Protein AF-A0A415H141-F1 (afdb_monomer_lite)

pLDDT: mean 94.56, std 5.87, range [61.5, 98.56]

Radius of gyration: 17.5 Å; chains: 1; bounding box: 36×26×51 Å

Organism: NCBI:txid39486

Secondary structure (DSSP, 8-state):
-HHHHHHHIIIIIIHHHHHHHHHHTT-TTTTT----GGGGEETTEE-HHHHHHHHHHHHHHHHHHHHHHHHHHHH-GGGGGGGGG----

Foldseek 3Di:
DVVVVVVVCVQQPVVCCVVCCVPLVPDPCNVVAPDDSVQQQDPVGGNVVSVVVVVVVRVVVVVVVVVVQVVCVVPPCVVCVVVVVDDDD

Structure (mmCIF, N/CA/C/O backbone):
data_AF-A0A415H141-F1
#
_entry.id   AF-A0A415H141-F1
#
loop_
_atom_site.group_PDB
_atom_site.id
_atom_site.type_symbol
_atom_site.label_atom_id
_atom_site.label_alt_id
_atom_site.label_comp_id
_atom_site.label_asym_id
_atom_site.label_entity_id
_atom_site.label_seq_id
_atom_site.pdbx_PDB_ins_code
_atom_site.Cartn_x
_atom_site.Cartn_y
_atom_site.Cartn_z
_atom_site.occupancy
_atom_site.B_iso_or_equiv
_atom_site.auth_seq_id
_atom_site.auth_comp_id
_atom_site.auth_asym_id
_atom_site.auth_atom_id
_atom_site.pdbx_PDB_model_num
ATOM 1 N N . MET A 1 1 ? -0.407 -15.135 -28.977 1.00 66.50 1 MET A N 1
ATOM 2 C CA . MET A 1 1 ? -1.261 -14.586 -27.901 1.00 66.50 1 MET A CA 1
ATOM 3 C C . MET A 1 1 ? -0.591 -14.752 -26.541 1.00 66.50 1 MET A C 1
ATOM 5 O O . MET A 1 1 ? -0.386 -13.762 -25.862 1.00 66.50 1 MET A O 1
ATOM 9 N N . GLU A 1 2 ? -0.138 -15.958 -26.196 1.00 83.62 2 GLU A N 1
ATOM 10 C CA . GLU A 1 2 ? 0.561 -16.246 -24.930 1.00 83.62 2 GLU A CA 1
ATOM 11 C C . GLU A 1 2 ? 1.908 -15.509 -24.765 1.00 83.62 2 GLU A C 1
ATOM 13 O O . GLU A 1 2 ? 2.175 -14.940 -23.712 1.00 83.62 2 GLU A O 1
ATOM 18 N N . LEU A 1 3 ? 2.711 -15.405 -25.834 1.00 82.62 3 LEU A N 1
ATOM 19 C CA . LEU A 1 3 ? 3.988 -14.666 -25.819 1.00 82.62 3 LEU A CA 1
ATOM 20 C C . LEU A 1 3 ? 3.825 -13.174 -25.484 1.00 82.62 3 LEU A C 1
ATOM 22 O O . LEU A 1 3 ? 4.628 -12.616 -24.745 1.00 82.62 3 LEU A O 1
ATOM 26 N N . ILE A 1 4 ? 2.758 -12.552 -25.987 1.00 86.75 4 ILE A N 1
ATOM 27 C CA . ILE A 1 4 ? 2.453 -11.136 -25.751 1.00 86.75 4 ILE A CA 1
ATOM 28 C C . ILE A 1 4 ? 2.073 -10.923 -24.281 1.00 86.75 4 ILE A C 1
ATOM 30 O O . ILE A 1 4 ? 2.562 -10.002 -23.636 1.00 86.75 4 ILE A O 1
ATOM 34 N N . PHE A 1 5 ? 1.248 -11.809 -23.717 1.00 89.81 5 PHE A N 1
ATOM 35 C CA . PHE A 1 5 ? 0.894 -11.754 -22.298 1.00 89.81 5 PHE A CA 1
ATOM 36 C C . PHE A 1 5 ? 2.124 -11.882 -21.386 1.00 89.81 5 PHE A C 1
ATOM 38 O O . PHE A 1 5 ? 2.248 -11.140 -20.412 1.00 89.81 5 PHE A O 1
ATOM 45 N N . LEU A 1 6 ? 3.056 -12.782 -21.717 1.00 92.62 6 LEU A N 1
ATOM 46 C CA . LEU A 1 6 ? 4.307 -12.941 -20.970 1.00 92.62 6 LEU A CA 1
ATOM 47 C C . LEU A 1 6 ? 5.171 -11.675 -21.018 1.00 92.62 6 LEU A C 1
ATOM 49 O O . LEU A 1 6 ? 5.751 -11.296 -20.002 1.00 92.62 6 LEU A O 1
ATOM 53 N N . GLU A 1 7 ? 5.221 -10.997 -22.164 1.00 94.06 7 GLU A N 1
ATOM 54 C CA . GLU A 1 7 ? 5.925 -9.722 -22.308 1.00 94.06 7 GLU A CA 1
ATOM 55 C C . GLU A 1 7 ? 5.291 -8.619 -21.448 1.00 94.06 7 GLU A C 1
ATOM 57 O O . GLU A 1 7 ? 5.999 -7.940 -20.703 1.00 94.06 7 GLU A O 1
ATOM 62 N N . TYR A 1 8 ? 3.958 -8.496 -21.463 1.00 92.69 8 TYR A N 1
ATOM 63 C CA . TYR A 1 8 ? 3.231 -7.538 -20.623 1.00 92.69 8 TYR A CA 1
ATOM 64 C C . TYR A 1 8 ? 3.425 -7.807 -19.131 1.00 92.69 8 TYR A C 1
ATOM 66 O O . TYR A 1 8 ? 3.704 -6.881 -18.370 1.00 92.69 8 TYR A O 1
ATOM 74 N N . LYS A 1 9 ? 3.326 -9.069 -18.702 1.00 95.12 9 LYS A N 1
ATOM 75 C CA . LYS A 1 9 ? 3.578 -9.445 -17.308 1.00 95.12 9 LYS A CA 1
ATOM 76 C C . LYS A 1 9 ? 4.996 -9.062 -16.891 1.00 95.12 9 LYS A C 1
ATOM 78 O O . LYS A 1 9 ? 5.170 -8.414 -15.861 1.00 95.12 9 LYS A O 1
ATOM 83 N N . LYS A 1 10 ? 5.993 -9.415 -17.707 1.00 95.31 10 LYS A N 1
ATOM 84 C CA . LYS A 1 10 ? 7.393 -9.103 -17.419 1.00 95.31 10 LYS A CA 1
ATOM 85 C C . LYS A 1 10 ? 7.614 -7.595 -17.299 1.00 95.31 10 LYS A C 1
ATOM 87 O O . LYS A 1 10 ? 8.257 -7.145 -16.356 1.00 95.31 10 LYS A O 1
ATOM 92 N N . LYS A 1 11 ? 7.063 -6.826 -18.243 1.00 94.19 11 LYS A N 1
ATOM 93 C CA . LYS A 1 11 ? 7.234 -5.374 -18.305 1.00 94.19 11 LYS A CA 1
ATOM 94 C C . LYS A 1 11 ? 6.531 -4.644 -17.167 1.00 94.19 11 LYS A C 1
ATOM 96 O O . LYS A 1 11 ? 7.139 -3.770 -16.582 1.00 94.19 11 LYS A O 1
ATOM 101 N N . TYR A 1 12 ? 5.275 -4.962 -16.865 1.00 95.06 12 TYR A N 1
ATOM 102 C CA . TYR A 1 12 ? 4.476 -4.139 -15.947 1.00 95.06 12 TYR A CA 1
ATOM 103 C C . TYR A 1 12 ? 4.387 -4.696 -14.527 1.00 95.06 12 TYR A C 1
ATOM 105 O O . TYR A 1 12 ? 4.255 -3.938 -13.570 1.00 95.06 12 TYR A O 1
ATOM 113 N N . ILE A 1 13 ? 4.434 -6.020 -14.375 1.00 94.88 13 ILE A N 1
ATOM 114 C CA . ILE A 1 13 ? 4.232 -6.677 -13.081 1.00 94.88 13 ILE A CA 1
ATOM 115 C C . ILE A 1 13 ? 5.579 -7.060 -12.478 1.00 94.88 13 ILE A C 1
ATOM 117 O O . ILE A 1 13 ? 5.882 -6.654 -11.356 1.00 94.88 13 ILE A O 1
ATOM 121 N N . ASP A 1 14 ? 6.400 -7.813 -13.211 1.00 97.06 14 ASP A N 1
ATOM 122 C CA . ASP A 1 14 ? 7.652 -8.336 -12.658 1.00 97.06 14 ASP A CA 1
ATOM 123 C C . ASP A 1 14 ? 8.664 -7.204 -12.402 1.00 97.06 14 ASP A C 1
ATOM 125 O O . ASP A 1 14 ? 9.266 -7.163 -11.328 1.00 97.06 14 ASP A O 1
ATOM 129 N N . GLU A 1 15 ? 8.783 -6.234 -13.319 1.00 97.50 15 GLU A N 1
ATOM 130 C CA . GLU A 1 15 ? 9.616 -5.036 -13.129 1.00 97.50 15 GLU A CA 1
ATOM 131 C C . GLU A 1 15 ? 9.179 -4.223 -11.898 1.00 97.50 15 GLU A C 1
ATOM 133 O O . GLU A 1 15 ? 10.006 -3.898 -11.037 1.00 97.50 15 GLU A O 1
ATOM 138 N N . TYR A 1 16 ? 7.875 -3.951 -11.759 1.00 97.12 16 TYR A N 1
ATOM 139 C CA . TYR A 1 16 ? 7.328 -3.273 -10.584 1.00 97.12 16 TYR A CA 1
ATOM 140 C C . TYR A 1 16 ? 7.664 -4.024 -9.295 1.00 97.12 16 TYR A C 1
ATOM 142 O O . TYR A 1 16 ? 8.111 -3.405 -8.325 1.00 97.12 16 TYR A O 1
ATOM 150 N N . ILE A 1 17 ? 7.472 -5.348 -9.268 1.00 96.12 17 ILE A N 1
ATOM 151 C CA . ILE A 1 17 ? 7.769 -6.186 -8.101 1.00 96.12 17 ILE A CA 1
ATOM 152 C C . ILE A 1 17 ? 9.257 -6.118 -7.760 1.00 96.12 17 ILE A C 1
ATOM 154 O O . ILE A 1 17 ? 9.597 -5.926 -6.592 1.00 96.12 17 ILE A O 1
ATOM 158 N N . GLU A 1 18 ? 10.148 -6.256 -8.740 1.00 97.44 18 GLU A N 1
ATOM 159 C CA . GLU A 1 18 ? 11.595 -6.261 -8.521 1.00 97.44 18 GLU A CA 1
ATOM 160 C C . GLU A 1 18 ? 12.090 -4.926 -7.951 1.00 97.44 18 GLU A C 1
ATOM 162 O O . GLU A 1 18 ? 12.787 -4.896 -6.931 1.00 97.44 18 GLU A O 1
ATOM 167 N N . GLN A 1 19 ? 11.678 -3.806 -8.552 1.00 97.12 19 GLN A N 1
ATOM 168 C CA . GLN A 1 19 ? 12.070 -2.479 -8.073 1.00 97.12 19 GLN A CA 1
ATOM 169 C C . GLN A 1 19 ? 11.430 -2.153 -6.722 1.00 97.12 19 GLN A C 1
ATOM 171 O O . GLN A 1 19 ? 12.077 -1.580 -5.841 1.00 97.12 19 GLN A O 1
ATOM 176 N N . SER A 1 20 ? 10.175 -2.558 -6.515 1.00 96.56 20 SER A N 1
ATOM 177 C CA . SER A 1 20 ? 9.468 -2.350 -5.252 1.00 96.56 20 SER A CA 1
ATOM 178 C C . SER A 1 20 ? 10.055 -3.164 -4.114 1.00 96.56 20 SER A C 1
ATOM 180 O O . SER A 1 20 ? 10.158 -2.642 -3.004 1.00 96.56 20 SER A O 1
ATOM 182 N N . ARG A 1 21 ? 10.473 -4.410 -4.368 1.00 96.25 21 ARG A N 1
ATOM 183 C CA . ARG A 1 21 ? 10.994 -5.339 -3.354 1.00 96.25 21 ARG A CA 1
ATOM 184 C C . ARG A 1 21 ? 12.143 -4.735 -2.554 1.00 96.25 21 ARG A C 1
ATOM 186 O O . ARG A 1 21 ? 12.170 -4.918 -1.342 1.00 96.25 21 ARG A O 1
ATOM 193 N N . LYS A 1 22 ? 13.010 -3.942 -3.193 1.00 94.88 22 LYS A N 1
ATOM 194 C CA . LYS A 1 22 ? 14.130 -3.224 -2.551 1.00 94.88 22 LYS A CA 1
ATOM 195 C C . LYS A 1 22 ? 13.702 -2.410 -1.322 1.00 94.88 22 LYS A C 1
ATOM 197 O O . LYS A 1 22 ? 14.476 -2.276 -0.381 1.00 94.88 22 LYS A O 1
ATOM 202 N N . TYR A 1 23 ? 12.468 -1.903 -1.325 1.00 93.62 23 TYR A N 1
ATOM 203 C CA . TYR A 1 23 ? 11.899 -1.079 -0.257 1.00 93.62 23 TYR A CA 1
ATOM 204 C C . TYR A 1 23 ? 10.784 -1.802 0.509 1.00 93.62 23 TYR A C 1
ATOM 206 O O . TYR A 1 23 ? 10.703 -1.720 1.731 1.00 93.62 23 TYR A O 1
ATOM 214 N N . CYS A 1 24 ? 9.912 -2.511 -0.208 1.00 96.62 24 CYS A N 1
ATOM 215 C CA . CYS A 1 24 ? 8.697 -3.102 0.341 1.00 96.62 24 CYS A CA 1
ATOM 216 C C . CYS A 1 24 ? 8.957 -4.360 1.177 1.00 96.62 24 CYS A C 1
ATOM 218 O O . CYS A 1 24 ? 8.170 -4.626 2.077 1.00 96.62 24 CYS A O 1
ATOM 220 N N . GLN A 1 25 ? 10.047 -5.103 0.937 1.00 96.00 25 GLN A N 1
ATOM 221 C CA . GLN A 1 25 ? 10.312 -6.367 1.646 1.00 96.00 25 GLN A CA 1
ATOM 222 C C . GLN A 1 25 ? 10.476 -6.211 3.167 1.00 96.00 25 GLN A C 1
ATOM 224 O O . GLN A 1 25 ? 10.239 -7.161 3.899 1.00 96.00 25 GLN A O 1
ATOM 229 N N . ASN A 1 26 ? 10.852 -5.013 3.628 1.00 95.25 26 ASN A N 1
ATOM 230 C CA . ASN A 1 26 ? 11.024 -4.681 5.046 1.00 95.25 26 ASN A CA 1
ATOM 231 C C . ASN A 1 26 ? 10.023 -3.605 5.515 1.00 95.25 26 ASN A C 1
ATOM 233 O O . ASN A 1 26 ? 10.231 -2.970 6.546 1.00 95.25 26 ASN A O 1
ATOM 237 N N . CYS A 1 27 ? 8.973 -3.326 4.735 1.00 97.56 27 CYS A N 1
ATOM 238 C CA . CYS A 1 27 ? 7.996 -2.293 5.069 1.00 97.56 27 CYS A CA 1
ATOM 239 C C . CYS A 1 27 ? 6.932 -2.847 6.023 1.00 97.56 27 CYS A C 1
ATOM 241 O O . CYS A 1 27 ? 6.264 -3.826 5.700 1.00 97.56 27 CYS A O 1
ATOM 243 N N . TRP A 1 28 ? 6.713 -2.172 7.155 1.00 97.94 28 TRP A N 1
ATOM 244 C CA . TRP A 1 28 ? 5.707 -2.571 8.148 1.00 97.94 28 TRP A CA 1
ATOM 245 C C . TRP A 1 28 ? 4.274 -2.582 7.590 1.00 97.94 28 TRP A C 1
ATOM 247 O O . TRP A 1 28 ? 3.446 -3.370 8.030 1.00 97.94 28 TRP A O 1
ATOM 257 N N . ALA A 1 29 ? 3.994 -1.740 6.591 1.00 97.50 29 ALA A N 1
ATOM 258 C CA . ALA A 1 29 ? 2.675 -1.597 5.978 1.00 97.50 29 ALA A CA 1
ATOM 259 C C . ALA A 1 29 ? 2.502 -2.438 4.698 1.00 97.50 29 ALA A C 1
ATOM 261 O O . ALA A 1 29 ? 1.510 -2.277 3.993 1.00 97.50 29 ALA A O 1
ATOM 262 N N . ALA A 1 30 ? 3.458 -3.309 4.342 1.00 95.62 30 ALA A N 1
ATOM 263 C CA . ALA A 1 30 ? 3.460 -3.995 3.043 1.00 95.62 30 ALA A CA 1
ATOM 264 C C . ALA A 1 30 ? 2.178 -4.802 2.765 1.00 95.62 30 ALA A C 1
ATOM 266 O O . ALA A 1 30 ? 1.713 -4.819 1.631 1.00 95.62 30 ALA A O 1
ATOM 267 N N . HIS A 1 31 ? 1.597 -5.424 3.794 1.00 94.19 31 HIS A N 1
ATOM 268 C CA . HIS A 1 31 ? 0.377 -6.231 3.680 1.00 94.19 31 HIS A CA 1
ATOM 269 C C . HIS A 1 31 ? -0.922 -5.415 3.616 1.00 94.19 31 HIS A C 1
ATOM 271 O O . HIS A 1 31 ? -1.969 -5.980 3.326 1.00 94.19 31 HIS A O 1
ATOM 277 N N . LEU A 1 32 ? -0.852 -4.111 3.887 1.00 96.75 32 LEU A N 1
ATOM 278 C CA . LEU A 1 32 ? -1.992 -3.189 3.876 1.00 96.75 32 LEU A CA 1
ATOM 279 C C . LEU A 1 32 ? -1.896 -2.163 2.736 1.00 96.75 32 LEU A C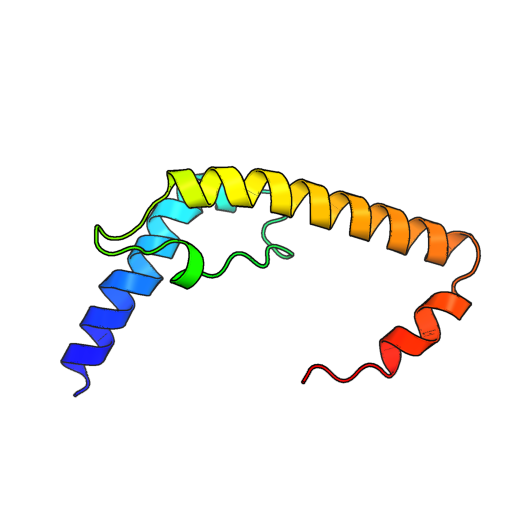 1
ATOM 281 O O . LEU A 1 32 ? -2.808 -1.373 2.536 1.00 96.75 32 LEU A O 1
ATOM 285 N N . CYS A 1 33 ? -0.781 -2.153 2.005 1.00 96.75 33 CYS A N 1
ATOM 286 C CA . CYS A 1 33 ? -0.490 -1.174 0.969 1.00 96.75 33 CYS A CA 1
ATOM 287 C C . CYS A 1 33 ? -1.409 -1.347 -0.249 1.00 96.75 33 CYS A C 1
ATOM 289 O O . CYS A 1 33 ? -1.386 -2.392 -0.898 1.00 96.75 33 CYS A O 1
ATOM 291 N N . GLY A 1 34 ? -2.139 -0.291 -0.609 1.00 94.81 34 GLY A N 1
ATOM 292 C CA . GLY A 1 34 ? -3.011 -0.230 -1.782 1.00 94.81 34 GLY A CA 1
ATOM 293 C C . GLY A 1 34 ? -2.346 0.291 -3.063 1.00 94.81 34 GLY A C 1
ATOM 294 O O . GLY A 1 34 ? -3.030 0.505 -4.064 1.00 94.81 34 GLY A O 1
ATOM 295 N N . ILE A 1 35 ? -1.025 0.522 -3.081 1.00 96.12 35 ILE A N 1
ATOM 296 C CA . ILE A 1 35 ? -0.345 1.083 -4.264 1.00 96.12 35 ILE A CA 1
ATOM 297 C C . ILE A 1 35 ? -0.323 0.068 -5.415 1.00 96.12 35 ILE A C 1
ATOM 299 O O . ILE A 1 35 ? 0.412 -0.924 -5.395 1.00 96.12 35 ILE A O 1
ATOM 303 N N . CYS A 1 36 ? -1.088 0.374 -6.462 1.00 94.69 36 CYS A N 1
ATOM 304 C CA . CYS A 1 36 ? -1.177 -0.413 -7.686 1.00 94.69 36 CYS A CA 1
ATOM 305 C C . CYS A 1 36 ? -0.035 -0.087 -8.660 1.00 94.69 36 CYS A C 1
ATOM 307 O O . CYS A 1 36 ? 0.263 1.090 -8.886 1.00 94.69 36 CYS A O 1
ATOM 309 N N . TYR A 1 37 ? 0.535 -1.111 -9.311 1.00 94.31 37 TYR A N 1
ATOM 310 C CA . TYR A 1 37 ? 1.573 -0.937 -10.336 1.00 94.31 37 TYR A CA 1
ATOM 311 C C . TYR A 1 37 ? 1.133 0.049 -11.428 1.00 94.31 37 TYR A C 1
ATOM 313 O O . TYR A 1 37 ? 1.913 0.915 -11.797 1.00 94.31 37 TYR A O 1
ATOM 321 N N . ALA A 1 38 ? -0.132 0.002 -11.865 1.00 93.81 38 ALA A N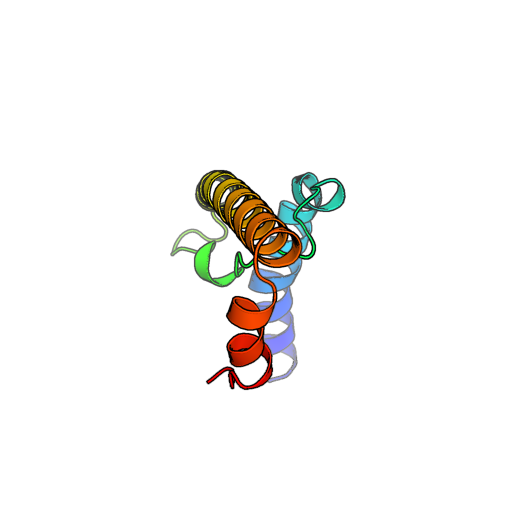 1
ATOM 322 C CA . ALA A 1 38 ? -0.664 0.874 -12.915 1.00 93.81 38 ALA A CA 1
ATOM 323 C C . ALA A 1 38 ? -0.561 2.372 -12.576 1.00 93.81 38 ALA A C 1
ATOM 325 O O . ALA A 1 38 ? -0.433 3.196 -13.471 1.00 93.81 38 ALA A O 1
ATOM 326 N N . SER A 1 39 ? -0.568 2.727 -11.286 1.00 93.69 39 SER A N 1
ATOM 327 C CA . SER A 1 39 ? -0.405 4.114 -10.820 1.00 93.69 39 SER A CA 1
ATOM 328 C C . SER A 1 39 ? 1.053 4.592 -10.777 1.00 93.69 39 SER A C 1
ATOM 330 O O . SER A 1 39 ? 1.316 5.748 -10.437 1.00 93.69 39 SER A O 1
ATOM 332 N N . CYS A 1 40 ? 1.997 3.694 -11.068 1.00 95.75 40 CYS A N 1
ATOM 333 C CA . CYS A 1 40 ? 3.436 3.941 -11.072 1.00 95.75 40 CYS A CA 1
ATOM 334 C C . CYS A 1 40 ? 4.044 3.861 -12.477 1.00 95.75 40 CYS A C 1
ATOM 336 O O . CYS A 1 40 ? 5.258 3.962 -12.589 1.00 95.75 40 CYS A O 1
ATOM 338 N N . TYR A 1 41 ? 3.242 3.664 -13.526 1.00 96.06 41 TYR A N 1
ATOM 339 C CA . TYR A 1 41 ? 3.715 3.721 -14.907 1.00 96.06 41 TYR A CA 1
ATOM 340 C C . TYR A 1 41 ? 3.233 5.001 -15.587 1.00 96.06 41 TYR A C 1
ATOM 342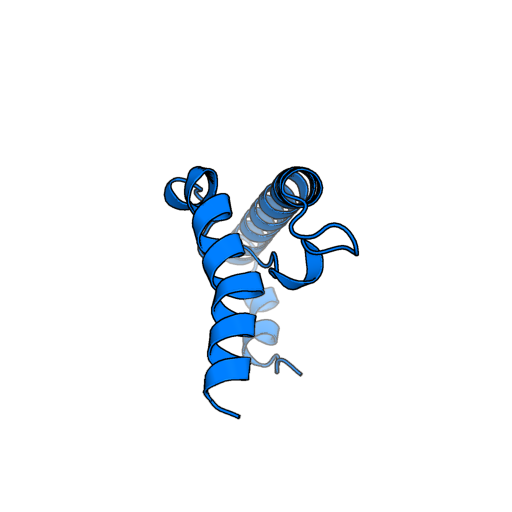 O O . TYR A 1 41 ? 2.070 5.380 -15.446 1.00 96.06 41 TYR A O 1
ATOM 350 N N . ASP A 1 42 ? 4.116 5.620 -16.360 1.00 93.81 42 ASP A N 1
ATOM 351 C CA . ASP A 1 42 ? 3.805 6.700 -17.292 1.00 93.81 42 ASP A CA 1
ATOM 352 C C . ASP A 1 42 ? 4.273 6.339 -18.718 1.00 93.81 42 ASP A C 1
ATOM 354 O O . ASP A 1 42 ? 4.617 5.189 -19.016 1.00 93.81 42 ASP A O 1
ATOM 358 N N . GLU A 1 43 ? 4.263 7.313 -19.630 1.00 94.25 43 GLU A N 1
ATOM 359 C CA . GLU A 1 43 ? 4.749 7.142 -21.006 1.00 94.25 43 GLU A CA 1
ATOM 360 C C . GLU A 1 43 ? 6.246 6.787 -21.101 1.00 94.25 43 GLU A C 1
ATOM 362 O O . GLU A 1 43 ? 6.673 6.203 -22.098 1.00 94.25 43 GLU A O 1
ATOM 367 N N . ASN A 1 44 ? 7.025 7.073 -20.053 1.00 94.88 44 ASN A N 1
ATOM 368 C CA . ASN A 1 44 ? 8.458 6.803 -19.945 1.00 94.88 44 ASN A CA 1
ATOM 369 C C . ASN A 1 44 ? 8.767 5.471 -19.239 1.00 94.88 44 ASN A C 1
ATOM 371 O O . ASN A 1 44 ? 9.914 5.020 -19.260 1.00 94.88 44 ASN A O 1
ATOM 375 N N . GLY A 1 45 ? 7.766 4.808 -18.655 1.00 95.56 45 GLY A N 1
ATOM 376 C CA . GLY A 1 45 ? 7.906 3.519 -17.981 1.00 95.56 45 GLY A CA 1
ATOM 377 C C . GLY A 1 45 ? 7.628 3.605 -16.483 1.00 95.56 45 GLY A C 1
ATOM 378 O O . GLY A 1 45 ? 6.753 4.346 -16.049 1.00 95.56 45 GLY A O 1
ATOM 379 N N . LEU A 1 46 ? 8.313 2.778 -15.692 1.00 97.06 46 LEU A N 1
ATOM 380 C CA . LEU A 1 46 ? 8.114 2.714 -14.245 1.00 97.06 46 LEU A CA 1
ATOM 381 C C . LEU A 1 46 ? 8.736 3.933 -13.542 1.00 97.06 46 LEU A C 1
ATOM 383 O O . LEU A 1 46 ? 9.959 4.058 -13.463 1.00 97.06 46 LEU A O 1
ATOM 387 N N . ASP A 1 47 ? 7.899 4.768 -12.935 1.00 97.19 47 ASP A N 1
ATOM 388 C CA . ASP A 1 47 ? 8.304 5.904 -12.109 1.00 97.19 47 ASP A CA 1
ATOM 389 C C . ASP A 1 47 ? 8.349 5.517 -10.619 1.00 97.19 47 ASP A C 1
ATOM 391 O O . ASP A 1 47 ? 7.366 5.563 -9.861 1.00 97.19 47 ASP A O 1
ATOM 395 N N . MET A 1 48 ? 9.548 5.141 -10.173 1.00 96.19 48 MET A N 1
ATOM 396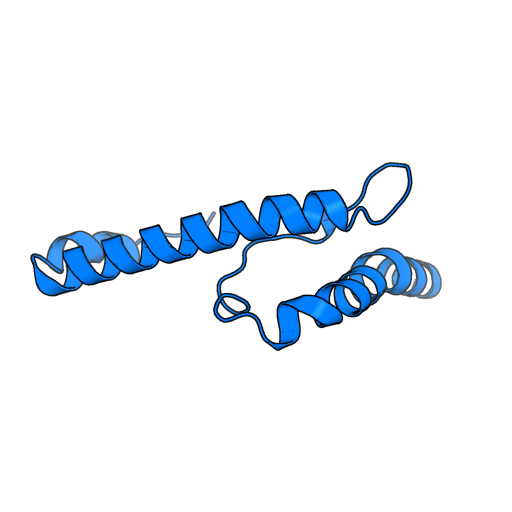 C CA . MET A 1 48 ? 9.800 4.790 -8.777 1.00 96.19 48 MET A CA 1
ATOM 397 C C . MET A 1 48 ? 9.801 5.994 -7.831 1.00 96.19 48 MET A C 1
ATOM 399 O O . MET A 1 48 ? 9.657 5.792 -6.623 1.00 96.19 48 MET A O 1
ATOM 403 N N . ASP A 1 49 ? 9.952 7.221 -8.324 1.00 95.38 49 ASP A N 1
ATOM 404 C CA . ASP A 1 49 ? 9.938 8.414 -7.479 1.00 95.38 49 ASP A CA 1
ATOM 405 C C . ASP A 1 49 ? 8.502 8.817 -7.151 1.00 95.38 49 ASP A C 1
ATOM 407 O O . ASP A 1 49 ? 8.176 8.978 -5.968 1.00 95.38 49 ASP A O 1
ATOM 411 N N . THR A 1 50 ? 7.601 8.794 -8.138 1.00 94.44 50 THR A N 1
ATOM 412 C CA . THR A 1 50 ? 6.153 8.879 -7.894 1.00 94.44 50 THR A CA 1
ATOM 413 C C . THR A 1 50 ? 5.704 7.800 -6.910 1.00 94.44 50 THR A C 1
ATOM 415 O O . THR A 1 50 ? 4.989 8.089 -5.943 1.00 94.44 50 THR A O 1
ATOM 418 N N . LYS A 1 51 ? 6.177 6.556 -7.072 1.00 95.88 51 LYS A N 1
ATOM 419 C CA . LYS A 1 51 ? 5.880 5.479 -6.119 1.00 95.88 51 LYS A CA 1
ATOM 420 C C . LYS A 1 51 ? 6.350 5.794 -4.697 1.00 95.88 51 LYS A C 1
ATOM 422 O O . LYS A 1 51 ? 5.612 5.535 -3.745 1.00 95.88 51 LYS A O 1
ATOM 427 N N . LYS A 1 52 ? 7.573 6.304 -4.514 1.00 95.50 52 LYS A N 1
ATOM 428 C CA . LYS A 1 52 ? 8.111 6.634 -3.180 1.00 95.50 52 LYS A CA 1
ATOM 429 C C . LYS A 1 52 ? 7.287 7.726 -2.504 1.00 95.50 52 LYS A C 1
ATOM 431 O O . LYS A 1 52 ? 6.995 7.595 -1.318 1.00 95.50 52 LYS A O 1
ATOM 436 N N . ILE A 1 53 ? 6.871 8.750 -3.249 1.00 95.94 53 ILE A N 1
ATOM 437 C CA . ILE A 1 53 ? 6.011 9.823 -2.733 1.00 95.94 53 ILE A CA 1
ATOM 438 C C . ILE A 1 53 ? 4.664 9.246 -2.283 1.00 95.94 53 ILE A C 1
ATOM 440 O O . ILE A 1 53 ? 4.248 9.460 -1.144 1.00 95.94 53 ILE A O 1
ATOM 444 N N . ARG A 1 54 ? 4.025 8.426 -3.128 1.00 96.06 54 ARG A N 1
ATOM 445 C CA . ARG A 1 54 ? 2.778 7.727 -2.776 1.00 96.06 54 ARG A CA 1
ATOM 446 C C . ARG A 1 54 ? 2.951 6.833 -1.550 1.00 96.06 54 ARG A C 1
ATOM 448 O O . ARG A 1 54 ? 2.100 6.848 -0.676 1.00 96.06 54 ARG A O 1
ATOM 455 N N . CYS A 1 55 ? 4.075 6.126 -1.431 1.00 97.38 55 CYS A N 1
ATOM 456 C CA . CYS A 1 55 ? 4.391 5.267 -0.285 1.00 97.38 55 CYS A CA 1
ATOM 457 C C . CYS A 1 55 ? 4.422 6.034 1.047 1.00 97.38 55 CYS A C 1
ATOM 459 O O . CYS A 1 55 ? 4.044 5.483 2.079 1.00 97.38 55 CYS A O 1
ATOM 461 N N . ILE A 1 56 ? 4.852 7.299 1.051 1.00 97.31 56 ILE A N 1
ATOM 462 C CA . ILE A 1 56 ? 4.808 8.138 2.257 1.00 97.31 56 ILE A CA 1
ATOM 463 C C . ILE A 1 56 ? 3.354 8.412 2.657 1.00 97.31 56 ILE A C 1
ATOM 465 O O . ILE A 1 56 ? 2.982 8.145 3.799 1.00 97.31 56 ILE A O 1
ATOM 469 N N . SER A 1 57 ? 2.535 8.882 1.711 1.00 97.25 57 SER A N 1
ATOM 470 C CA . SER A 1 57 ? 1.111 9.158 1.946 1.00 97.25 57 SER A CA 1
ATOM 471 C C . SER A 1 57 ? 0.341 7.903 2.351 1.00 97.25 57 SER A C 1
ATOM 473 O O . SER A 1 57 ? -0.486 7.957 3.253 1.00 97.25 57 SER A O 1
ATOM 475 N N . GLU A 1 58 ? 0.633 6.772 1.712 1.00 97.81 58 GLU A N 1
ATOM 476 C CA . GLU A 1 58 ? -0.028 5.492 1.957 1.00 97.81 58 GLU A CA 1
ATOM 477 C C . GLU A 1 58 ? 0.231 4.999 3.380 1.00 97.81 58 GLU A C 1
ATOM 479 O O . GLU A 1 58 ? -0.701 4.677 4.108 1.00 97.81 58 GLU A O 1
ATOM 484 N N . LYS A 1 59 ? 1.494 5.015 3.825 1.00 98.12 59 LYS A N 1
ATOM 485 C CA . LYS A 1 59 ? 1.844 4.634 5.201 1.00 98.12 59 LYS A CA 1
ATOM 486 C C . LYS A 1 59 ? 1.173 5.537 6.232 1.00 98.12 59 LYS A C 1
ATOM 488 O O . LYS A 1 59 ? 0.683 5.028 7.231 1.00 98.12 59 LYS A O 1
ATOM 493 N N . PHE A 1 60 ? 1.130 6.846 5.978 1.00 98.31 60 PHE A N 1
ATOM 494 C CA . PHE A 1 60 ? 0.437 7.792 6.854 1.00 98.31 60 PHE A CA 1
ATOM 495 C C . PHE A 1 60 ? -1.078 7.535 6.887 1.00 98.31 60 PHE A C 1
ATOM 497 O O . PHE A 1 60 ? -1.696 7.581 7.947 1.00 98.31 60 PHE A O 1
ATOM 504 N N . GLY A 1 61 ? -1.685 7.233 5.737 1.00 98.31 61 GLY A N 1
ATOM 505 C CA . GLY A 1 61 ? -3.095 6.859 5.644 1.00 98.31 61 GLY A CA 1
ATOM 506 C C . GLY A 1 61 ? -3.403 5.593 6.442 1.00 98.31 61 GLY A C 1
ATOM 507 O O . GLY A 1 61 ? -4.292 5.610 7.290 1.00 98.31 61 GLY A O 1
ATOM 508 N N . ILE A 1 62 ? -2.620 4.533 6.229 1.00 98.44 62 ILE A N 1
ATOM 509 C CA . ILE A 1 62 ? -2.753 3.250 6.933 1.00 98.44 62 ILE A CA 1
ATOM 510 C C . ILE A 1 62 ? -2.576 3.432 8.443 1.00 98.44 62 ILE A C 1
ATOM 512 O O . ILE A 1 62 ? -3.374 2.915 9.217 1.00 98.44 62 ILE A O 1
ATOM 516 N N . GLU A 1 63 ? -1.567 4.189 8.880 1.00 98.56 63 GLU A N 1
ATOM 517 C CA . GLU A 1 63 ? -1.335 4.467 10.301 1.00 98.56 63 GLU A CA 1
ATOM 518 C C . GLU A 1 63 ? -2.554 5.136 10.950 1.00 98.56 63 GLU A C 1
ATOM 520 O O . GLU A 1 63 ? -3.059 4.654 11.962 1.00 98.56 63 GLU A O 1
ATOM 525 N N . ASN A 1 64 ? -3.092 6.188 10.330 1.00 98.44 64 ASN A N 1
ATOM 526 C CA . ASN A 1 64 ? -4.276 6.873 10.849 1.00 98.44 64 ASN A CA 1
ATOM 527 C C . ASN A 1 64 ? -5.527 5.989 10.845 1.00 98.44 64 ASN A C 1
ATOM 529 O O . ASN A 1 64 ? -6.334 6.075 11.769 1.00 98.44 64 ASN A O 1
ATOM 533 N N . GLN A 1 65 ? -5.700 5.145 9.825 1.00 96.94 65 GLN A N 1
ATOM 534 C CA . GLN A 1 65 ? -6.812 4.195 9.761 1.00 96.94 65 GLN A CA 1
ATOM 535 C C . GLN A 1 65 ? -6.720 3.157 10.883 1.00 96.94 65 GLN A C 1
ATOM 537 O O . GLN A 1 65 ? -7.727 2.872 11.526 1.00 96.94 65 GLN A O 1
ATOM 542 N N . LEU A 1 66 ? -5.520 2.641 11.165 1.00 97.75 66 LEU A N 1
ATOM 543 C CA . LEU A 1 66 ? -5.291 1.717 12.275 1.00 97.75 66 LEU A CA 1
ATOM 544 C C . LEU A 1 66 ? -5.565 2.387 13.624 1.00 97.75 66 LEU A C 1
ATOM 546 O O . LEU A 1 66 ? -6.268 1.805 14.447 1.00 97.75 66 LEU A O 1
ATOM 550 N N . ILE A 1 67 ? -5.075 3.616 13.835 1.00 98.31 67 ILE A N 1
ATOM 551 C CA . ILE A 1 67 ? -5.363 4.396 15.049 1.00 98.31 67 ILE A CA 1
ATOM 552 C C . ILE A 1 67 ? -6.876 4.531 15.235 1.00 98.31 67 ILE A C 1
ATOM 554 O O . ILE A 1 67 ? -7.400 4.139 16.272 1.00 98.31 67 ILE A O 1
ATOM 558 N N . GLN A 1 68 ? -7.593 5.007 14.216 1.00 97.56 68 GLN A N 1
ATOM 559 C CA . GLN A 1 68 ? -9.043 5.202 14.296 1.00 97.56 68 GLN A CA 1
ATOM 560 C C . GLN A 1 68 ? -9.790 3.891 14.547 1.00 97.56 68 GLN A C 1
ATOM 562 O O . GLN A 1 68 ? -10.674 3.841 15.403 1.00 97.56 68 GLN A O 1
ATOM 567 N N . TYR A 1 69 ? -9.428 2.821 13.837 1.00 97.31 69 TYR A N 1
ATOM 568 C CA . TYR A 1 69 ? -10.038 1.508 14.021 1.00 97.31 69 TYR A CA 1
ATOM 569 C C . TYR A 1 69 ? -9.885 1.023 15.467 1.00 97.31 69 TYR A C 1
ATOM 571 O O . TYR A 1 69 ? -10.872 0.631 16.091 1.00 97.31 69 TYR A O 1
ATOM 579 N N . HIS A 1 70 ? -8.672 1.094 16.023 1.00 98.12 70 HIS A N 1
ATOM 580 C CA . HIS A 1 70 ? -8.404 0.647 17.388 1.00 98.12 70 HIS A CA 1
ATOM 581 C C . HIS A 1 70 ? -9.047 1.553 18.445 1.00 98.12 70 HIS A C 1
ATOM 583 O O . HIS A 1 70 ? -9.640 1.041 19.392 1.00 98.12 70 HIS A O 1
ATOM 589 N N . GLU A 1 71 ? -9.038 2.875 18.259 1.00 98.44 71 GLU A N 1
ATOM 590 C CA . GLU A 1 71 ? -9.736 3.803 19.156 1.00 98.44 71 GLU A CA 1
ATOM 591 C C . GLU A 1 71 ? -11.244 3.527 19.212 1.00 98.44 71 GLU A C 1
ATOM 593 O O . GLU A 1 71 ? -11.848 3.548 20.289 1.00 98.44 71 GLU A O 1
ATOM 598 N N . ILE A 1 72 ? -11.868 3.250 18.063 1.00 98.19 72 ILE A N 1
ATOM 599 C CA . ILE A 1 72 ? -13.289 2.898 17.999 1.00 98.19 72 ILE A CA 1
ATOM 600 C C . ILE A 1 72 ? -13.525 1.534 18.649 1.00 98.19 72 ILE A C 1
ATOM 602 O O . ILE A 1 72 ? -14.471 1.393 19.425 1.00 98.19 72 ILE A O 1
ATOM 606 N N . LEU A 1 73 ? -12.672 0.547 18.370 1.00 97.75 73 LEU A N 1
ATOM 607 C CA . LEU A 1 73 ? -12.772 -0.795 18.940 1.00 97.75 73 LEU A CA 1
ATOM 608 C C . LEU A 1 73 ? -12.732 -0.767 20.476 1.00 97.75 73 LEU A C 1
ATOM 610 O O . LEU A 1 73 ? -13.510 -1.468 21.119 1.00 97.75 73 LEU A O 1
ATOM 614 N N . GLU A 1 74 ? -11.867 0.065 21.059 1.00 98.31 74 GLU A N 1
ATOM 615 C CA . GLU A 1 74 ? -11.726 0.216 22.511 1.00 98.31 74 GLU A CA 1
ATOM 616 C C . GLU A 1 74 ? -12.867 1.023 23.145 1.00 98.31 74 GLU A C 1
ATOM 618 O O . GLU A 1 74 ? -13.343 0.678 24.228 1.00 98.31 74 GLU A O 1
ATOM 623 N N . ARG A 1 75 ? -13.318 2.105 22.495 1.00 98.25 75 ARG A N 1
ATOM 624 C CA . ARG A 1 75 ? -14.303 3.036 23.079 1.00 98.25 75 ARG A CA 1
ATOM 625 C C . ARG A 1 75 ? -15.750 2.639 22.813 1.00 98.25 75 ARG A C 1
ATOM 627 O O . ARG A 1 75 ? -16.594 2.769 23.698 1.00 98.25 75 ARG A O 1
ATOM 634 N N . ASN A 1 76 ? -16.067 2.230 21.587 1.00 97.69 76 ASN A N 1
ATOM 635 C CA . ASN A 1 76 ? -17.420 1.866 21.174 1.00 97.69 76 ASN A CA 1
ATOM 636 C C . ASN A 1 76 ? -17.407 0.955 19.927 1.00 97.69 76 ASN A C 1
ATOM 638 O O . ASN A 1 76 ? -17.700 1.416 18.817 1.00 97.69 76 ASN A O 1
ATOM 642 N N . PRO A 1 77 ? -17.154 -0.356 20.095 1.00 97.00 77 PRO A N 1
ATOM 643 C CA . PRO A 1 77 ? -17.015 -1.291 18.977 1.00 97.00 77 PRO A CA 1
ATOM 644 C C . PRO A 1 77 ? -18.297 -1.456 18.147 1.00 97.00 77 PRO A C 1
ATOM 646 O O . PRO A 1 77 ? -18.238 -1.922 17.013 1.00 97.00 77 PRO A O 1
ATOM 649 N N . LYS A 1 78 ? -19.465 -1.036 18.661 1.00 97.06 78 LYS A N 1
ATOM 650 C CA . LYS A 1 78 ? -20.731 -1.082 17.910 1.00 97.06 78 LYS A CA 1
ATOM 651 C C . LYS A 1 78 ? -20.695 -0.229 16.641 1.00 97.06 78 LYS A C 1
ATOM 653 O O . LYS A 1 78 ? -21.417 -0.537 15.701 1.00 97.06 78 LYS A O 1
ATOM 658 N N . LEU A 1 79 ? -19.851 0.806 16.600 1.00 96.31 79 LEU A N 1
ATOM 659 C CA . LEU A 1 79 ? -19.663 1.638 15.408 1.00 96.31 79 LEU A CA 1
ATOM 660 C C . LEU A 1 79 ? -18.976 0.886 14.256 1.00 96.31 79 LEU A C 1
ATOM 662 O O . LEU A 1 79 ? -19.070 1.335 13.120 1.00 96.31 79 LEU A O 1
ATOM 666 N N . LEU A 1 80 ? -18.325 -0.251 14.528 1.00 95.88 80 LEU A N 1
ATOM 667 C CA . LEU A 1 80 ? -17.684 -1.090 13.510 1.00 95.88 80 LEU A CA 1
ATOM 668 C C . LEU A 1 80 ? -18.624 -2.160 12.940 1.00 95.88 80 LEU A C 1
ATOM 670 O O . LEU A 1 80 ? -18.308 -2.734 11.907 1.00 95.88 80 LEU A O 1
ATOM 674 N N . ILE A 1 81 ? -19.778 -2.425 13.569 1.00 95.44 81 ILE A N 1
ATOM 675 C CA . ILE A 1 81 ? -20.738 -3.444 13.099 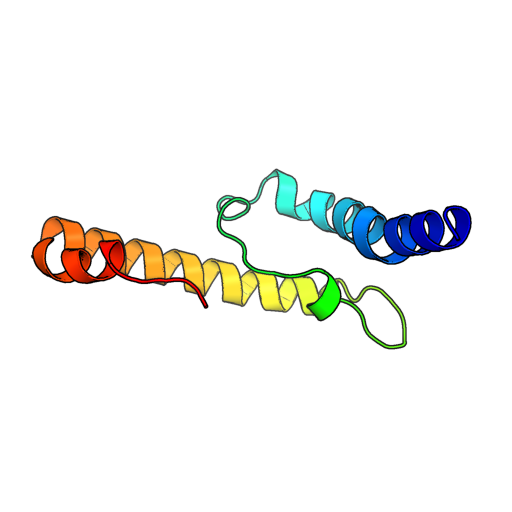1.00 95.44 81 ILE A CA 1
ATOM 676 C C . ILE A 1 81 ? -21.144 -3.231 11.631 1.00 95.44 81 ILE A C 1
ATOM 678 O O . ILE A 1 81 ? -21.114 -4.218 10.897 1.00 95.44 81 ILE A O 1
ATOM 682 N N . PRO A 1 82 ? -21.444 -1.996 11.166 1.00 93.94 82 PRO A N 1
ATOM 683 C CA . PRO A 1 82 ? -21.803 -1.771 9.767 1.00 93.94 82 PRO A CA 1
ATOM 684 C C . PRO A 1 82 ? -20.719 -2.211 8.776 1.00 93.94 82 PRO A C 1
ATOM 686 O O . PRO A 1 82 ? -21.045 -2.589 7.659 1.00 93.94 82 PRO A O 1
ATOM 689 N N . LEU A 1 83 ? -19.440 -2.213 9.179 1.00 91.62 83 LEU A N 1
ATOM 690 C CA . LEU A 1 83 ? -18.337 -2.636 8.310 1.00 91.62 83 LEU A CA 1
ATOM 691 C C . LEU A 1 83 ? -18.413 -4.127 7.949 1.00 91.62 83 LEU A C 1
ATOM 693 O O . LEU A 1 83 ? -17.907 -4.517 6.904 1.00 91.62 83 LEU A O 1
ATOM 697 N N . ASN A 1 84 ? -19.059 -4.958 8.775 1.00 91.75 84 ASN A N 1
ATOM 698 C CA . ASN A 1 84 ? -19.254 -6.382 8.478 1.00 91.75 84 ASN A CA 1
ATOM 699 C C . ASN A 1 84 ? -20.284 -6.623 7.366 1.00 91.75 84 ASN A C 1
ATOM 701 O O . ASN A 1 84 ? -20.318 -7.708 6.793 1.00 91.75 84 ASN A O 1
ATOM 705 N N . GLU A 1 85 ? -21.144 -5.638 7.111 1.00 93.44 85 GLU A N 1
ATOM 706 C CA . GLU A 1 85 ? -22.219 -5.693 6.117 1.00 93.44 85 GLU A CA 1
ATOM 707 C C . GLU A 1 85 ? -21.847 -4.930 4.837 1.00 93.44 85 GLU A C 1
ATOM 709 O O . GLU A 1 85 ? -22.627 -4.900 3.890 1.00 93.44 85 GLU A O 1
ATOM 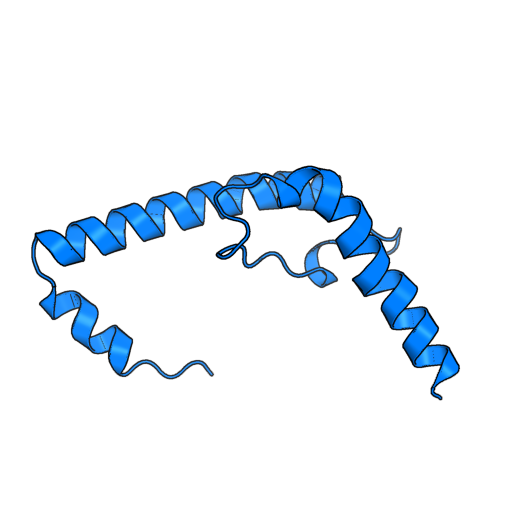714 N N . MET A 1 86 ? -20.664 -4.303 4.798 1.00 91.69 86 MET A N 1
ATOM 715 C CA . MET A 1 86 ? -20.187 -3.601 3.612 1.00 91.69 86 MET A CA 1
ATOM 716 C C . MET A 1 86 ? -19.812 -4.596 2.515 1.00 91.69 86 MET A C 1
ATOM 718 O O . MET A 1 86 ? -18.931 -5.438 2.696 1.00 91.69 86 MET A O 1
ATOM 722 N N . GLU A 1 87 ? -20.439 -4.446 1.353 1.00 88.25 87 GLU A N 1
ATOM 723 C CA . GLU A 1 87 ? -20.002 -5.086 0.118 1.00 88.25 87 GLU A CA 1
ATOM 724 C C . GLU A 1 87 ? -18.962 -4.191 -0.570 1.00 88.25 87 GLU A C 1
ATOM 726 O O . GLU A 1 87 ? -19.071 -2.962 -0.572 1.00 88.25 87 GLU A O 1
ATOM 731 N N . LEU A 1 88 ? -17.910 -4.812 -1.101 1.00 75.38 88 LEU A N 1
ATOM 732 C CA . LEU A 1 88 ? -16.948 -4.136 -1.964 1.00 75.38 88 LEU A CA 1
ATOM 733 C C . LEU A 1 88 ? -17.470 -4.260 -3.398 1.00 75.38 88 LEU A C 1
ATOM 735 O O . LEU A 1 88 ? -17.497 -5.375 -3.924 1.00 75.38 88 LEU A O 1
ATOM 739 N N . ASP A 1 89 ? -17.905 -3.136 -3.974 1.00 61.50 89 ASP A N 1
ATOM 740 C CA . ASP A 1 89 ? -18.299 -3.019 -5.389 1.00 61.50 89 ASP A CA 1
ATOM 741 C C . ASP A 1 89 ? -17.135 -3.325 -6.353 1.00 61.50 89 ASP A C 1
ATOM 743 O O . ASP A 1 89 ? -15.981 -2.912 -6.066 1.00 61.50 89 ASP A O 1
#

Sequence (89 aa):
MELIFLEYKKKYIDEYIEQSRKYCQNCWAAHLCGICYASCYDENGLDMDTKKIRCISEKFGIENQLIQYHEILERNPKLLIPLNEMELD